Protein AF-A0A1B1Q1S2-F1 (afdb_monomer_lite)

pLDDT: mean 71.15, std 19.28, range [31.58, 93.19]

Radius of gyration: 21.38 Å; chains: 1; bounding box: 46×45×58 Å

Structure (mmCIF, N/CA/C/O backbone):
data_AF-A0A1B1Q1S2-F1
#
_entry.id   AF-A0A1B1Q1S2-F1
#
loop_
_atom_site.group_PDB
_atom_site.id
_atom_site.type_symbol
_atom_site.label_atom_id
_atom_site.label_alt_id
_atom_site.label_comp_id
_atom_site.label_asym_id
_atom_site.label_entity_id
_atom_site.label_seq_id
_atom_site.pdbx_PDB_ins_code
_atom_site.Cartn_x
_atom_site.Cartn_y
_atom_site.Cartn_z
_atom_site.occupancy
_atom_site.B_iso_or_equiv
_atom_site.auth_seq_id
_atom_site.auth_comp_id
_atom_site.auth_asym_id
_atom_site.auth_atom_id
_atom_site.pdbx_PDB_model_num
ATOM 1 N N . MET A 1 1 ? 21.877 3.212 -35.157 1.00 45.03 1 MET A N 1
ATOM 2 C CA . MET A 1 1 ? 22.601 2.114 -35.842 1.00 45.03 1 MET A CA 1
ATOM 3 C C . MET A 1 1 ? 22.661 0.856 -34.961 1.00 45.03 1 MET A C 1
ATOM 5 O O . MET A 1 1 ? 23.737 0.479 -34.525 1.00 45.03 1 MET A O 1
ATOM 9 N N . LYS A 1 2 ? 21.524 0.209 -34.652 1.00 46.59 2 LYS A N 1
ATOM 10 C CA . LYS A 1 2 ? 21.476 -0.967 -33.747 1.00 46.59 2 LYS A CA 1
ATOM 11 C C . LYS A 1 2 ? 20.909 -2.245 -34.391 1.00 46.59 2 LYS A C 1
ATOM 13 O O . LYS A 1 2 ? 20.815 -3.260 -33.721 1.00 46.59 2 LYS A O 1
ATOM 18 N N . TYR A 1 3 ? 20.581 -2.210 -35.687 1.00 51.00 3 TYR A N 1
ATOM 19 C CA . TYR A 1 3 ? 19.881 -3.304 -36.379 1.00 51.00 3 TYR A CA 1
ATOM 20 C C . TYR A 1 3 ? 20.692 -3.986 -37.493 1.00 51.00 3 TYR A C 1
ATOM 22 O O . TYR A 1 3 ? 20.168 -4.868 -38.160 1.00 51.00 3 TYR A O 1
ATOM 30 N N . LEU A 1 4 ? 21.964 -3.620 -37.701 1.00 45.78 4 LEU A N 1
ATOM 31 C CA . LEU A 1 4 ? 22.759 -4.172 -38.811 1.00 45.78 4 LEU A CA 1
ATOM 32 C C . LEU A 1 4 ? 23.545 -5.454 -38.465 1.00 45.78 4 LEU A C 1
ATOM 34 O O . LEU A 1 4 ? 24.179 -6.021 -39.344 1.00 45.78 4 LEU A O 1
ATOM 38 N N . LEU A 1 5 ? 23.516 -5.917 -37.209 1.00 47.28 5 LEU A N 1
ATOM 39 C CA . LEU A 1 5 ? 24.263 -7.107 -36.758 1.00 47.28 5 LEU A CA 1
ATOM 40 C C . LEU A 1 5 ? 23.386 -8.354 -36.544 1.00 47.28 5 LEU A C 1
ATOM 42 O O . LEU A 1 5 ? 23.899 -9.399 -36.164 1.00 47.28 5 LEU A O 1
ATOM 46 N N . LEU A 1 6 ? 22.075 -8.269 -36.790 1.00 48.44 6 LEU A N 1
ATOM 47 C CA . LEU A 1 6 ? 21.119 -9.341 -36.472 1.00 48.44 6 LEU A CA 1
ATOM 48 C C . LEU A 1 6 ? 20.906 -10.377 -37.590 1.00 48.44 6 LEU A C 1
ATOM 50 O O . LEU A 1 6 ? 20.140 -11.312 -37.395 1.00 48.44 6 LEU A O 1
ATOM 54 N N . SER A 1 7 ? 21.576 -10.259 -38.740 1.00 50.28 7 SER A N 1
ATOM 55 C CA . SER A 1 7 ? 21.381 -11.178 -39.878 1.00 50.28 7 SER A CA 1
ATOM 56 C C . SER A 1 7 ? 22.572 -12.088 -40.206 1.00 50.28 7 SER A C 1
ATOM 58 O O . SER A 1 7 ? 22.448 -12.918 -41.102 1.00 50.28 7 SER A O 1
ATOM 60 N N . LEU A 1 8 ? 23.706 -11.996 -39.496 1.00 44.03 8 LEU A N 1
ATOM 61 C CA . LEU A 1 8 ? 24.906 -12.794 -39.815 1.00 44.03 8 LEU A CA 1
ATOM 62 C C . LEU A 1 8 ? 25.107 -14.045 -38.936 1.00 44.03 8 LEU A C 1
ATOM 64 O O . LEU A 1 8 ? 26.114 -14.731 -39.072 1.00 44.03 8 LEU A O 1
ATOM 68 N N . SER A 1 9 ? 24.172 -14.362 -38.038 1.00 51.69 9 SER A N 1
ATOM 69 C CA . SER A 1 9 ? 24.269 -15.506 -37.115 1.00 51.69 9 SER A CA 1
ATOM 70 C C . SER A 1 9 ? 23.517 -16.763 -37.574 1.00 51.69 9 SER A C 1
ATOM 72 O O . SER A 1 9 ? 23.601 -17.789 -36.910 1.00 51.69 9 SER A O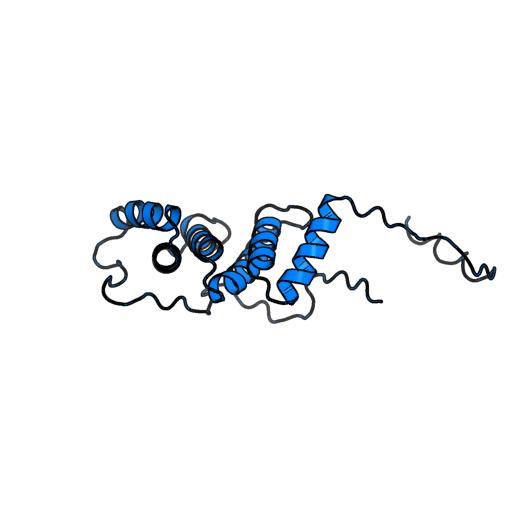 1
ATOM 74 N N . ILE A 1 10 ? 22.809 -16.725 -38.709 1.00 49.53 10 ILE A N 1
ATOM 75 C CA . ILE A 1 10 ? 21.951 -17.843 -39.150 1.00 49.53 10 ILE A CA 1
ATOM 76 C C . ILE A 1 10 ? 22.695 -18.866 -40.044 1.00 49.53 10 ILE A C 1
ATOM 78 O O . ILE A 1 10 ? 22.170 -19.948 -40.285 1.00 49.53 10 ILE A O 1
ATOM 82 N N . LEU A 1 11 ? 23.931 -18.606 -40.502 1.00 48.09 11 LEU A N 1
ATOM 83 C CA . LEU A 1 11 ? 24.578 -19.458 -41.525 1.00 48.09 11 LEU A CA 1
ATOM 84 C C . LEU A 1 11 ? 25.700 -20.401 -41.045 1.00 48.09 11 LEU A C 1
ATOM 86 O O . LEU A 1 11 ? 26.233 -21.153 -41.855 1.00 48.09 11 LEU A O 1
ATOM 90 N N . LEU A 1 12 ? 26.077 -20.417 -39.766 1.00 44.72 12 LEU A N 1
ATOM 91 C CA . LEU A 1 12 ? 27.118 -21.330 -39.273 1.00 44.72 12 LEU A CA 1
ATOM 92 C C . LEU A 1 12 ? 26.611 -22.033 -38.017 1.00 44.72 12 LEU A C 1
ATOM 94 O O . LEU A 1 12 ? 26.606 -21.451 -36.938 1.00 44.72 12 LEU A O 1
ATOM 98 N N . GLY A 1 13 ? 26.140 -23.272 -38.178 1.00 48.34 13 GLY A N 1
ATOM 99 C CA . GLY A 1 13 ? 25.625 -24.118 -37.104 1.00 48.34 13 GLY A CA 1
ATOM 100 C C . GLY A 1 13 ? 26.650 -24.351 -35.995 1.00 48.34 13 GLY A C 1
ATOM 101 O O . GLY A 1 13 ? 27.413 -25.311 -36.037 1.00 48.34 13 GLY A O 1
ATOM 102 N N . ILE A 1 14 ? 26.635 -23.485 -34.984 1.00 55.44 14 ILE A N 1
ATOM 103 C CA . ILE A 1 14 ? 27.368 -23.659 -33.733 1.00 55.44 14 ILE A CA 1
ATOM 104 C C . ILE A 1 14 ? 26.339 -24.055 -32.675 1.00 55.44 14 ILE A C 1
ATOM 106 O O . ILE A 1 14 ? 25.686 -23.222 -32.050 1.00 55.44 14 ILE A O 1
ATOM 110 N N . THR A 1 15 ? 26.165 -25.361 -32.494 1.00 54.72 15 THR A N 1
ATOM 111 C CA . THR A 1 15 ? 25.538 -25.925 -31.299 1.00 54.72 15 THR A CA 1
ATOM 112 C C . THR A 1 15 ? 26.547 -25.855 -30.157 1.00 54.72 15 THR A C 1
ATOM 114 O O . THR A 1 15 ? 27.482 -26.652 -30.115 1.00 54.72 15 THR A O 1
ATOM 117 N N . GLY A 1 16 ? 26.361 -24.914 -29.232 1.00 47.84 16 GLY A N 1
ATOM 118 C CA . GLY A 1 16 ? 27.063 -24.914 -27.950 1.00 47.84 16 GLY A CA 1
ATOM 119 C C . GLY A 1 16 ? 27.609 -23.554 -27.535 1.00 47.84 16 GLY A C 1
ATOM 120 O O . GLY A 1 16 ? 28.500 -23.012 -28.176 1.00 47.84 16 GLY A O 1
ATOM 121 N N . PHE A 1 17 ? 27.118 -23.083 -26.388 1.00 52.72 17 PHE A N 1
ATOM 122 C CA . PHE A 1 17 ? 27.753 -22.081 -25.533 1.00 52.72 17 PHE A CA 1
ATOM 123 C C . PHE A 1 17 ? 27.928 -20.675 -26.119 1.00 52.72 17 PHE A C 1
ATOM 125 O O . PHE A 1 17 ? 28.969 -20.307 -26.643 1.00 52.72 17 PHE A O 1
ATOM 132 N N . ASN A 1 18 ? 26.936 -19.829 -25.860 1.00 41.62 18 ASN A N 1
ATOM 133 C CA . ASN A 1 18 ? 27.201 -18.565 -25.182 1.00 41.62 18 ASN A CA 1
ATOM 134 C C . ASN A 1 18 ? 25.921 -18.170 -24.458 1.00 41.62 18 ASN A C 1
ATOM 136 O O . ASN A 1 18 ? 24.994 -17.629 -25.057 1.00 41.62 18 ASN A O 1
ATOM 140 N N . HIS A 1 19 ? 25.876 -18.469 -23.157 1.00 46.03 19 HIS A N 1
ATOM 141 C CA . HIS A 1 19 ? 25.038 -17.715 -22.241 1.00 46.03 19 HIS A CA 1
ATOM 142 C C . HIS A 1 19 ? 25.317 -16.239 -22.528 1.00 46.03 19 HIS A C 1
ATOM 144 O O . HIS A 1 19 ? 26.348 -15.706 -22.117 1.00 46.03 19 HIS A O 1
ATOM 150 N N . ILE A 1 20 ? 24.400 -15.561 -23.217 1.00 53.59 20 ILE A N 1
ATOM 151 C CA . ILE A 1 20 ? 24.196 -14.145 -22.966 1.00 53.59 20 ILE A CA 1
ATOM 152 C C . ILE A 1 20 ? 23.716 -14.086 -21.524 1.00 53.59 20 ILE A C 1
ATOM 154 O O . ILE A 1 20 ? 22.528 -14.091 -21.228 1.00 53.59 20 ILE A O 1
ATOM 158 N N . ASN A 1 21 ? 24.682 -14.119 -20.608 1.00 46.91 21 ASN A N 1
ATOM 159 C CA . ASN A 1 21 ? 24.519 -13.639 -19.261 1.00 46.91 21 ASN A CA 1
ATOM 160 C C . ASN A 1 21 ? 24.247 -12.151 -19.450 1.00 46.91 21 ASN A C 1
ATOM 162 O O . ASN A 1 21 ? 25.160 -11.326 -19.465 1.00 46.91 21 ASN A O 1
ATOM 166 N N . THR A 1 22 ? 22.993 -11.832 -19.778 1.00 54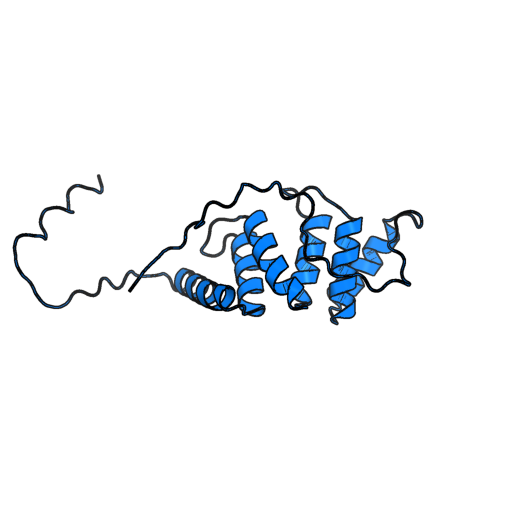.59 22 THR A N 1
ATOM 167 C CA . THR A 1 22 ? 22.467 -10.484 -19.736 1.00 54.59 22 THR A CA 1
ATOM 168 C C . THR A 1 22 ? 22.875 -10.001 -18.367 1.00 54.59 22 THR A C 1
ATOM 170 O O . THR A 1 22 ? 22.432 -10.566 -17.369 1.00 54.59 22 THR A O 1
ATOM 173 N N . TYR A 1 23 ? 23.820 -9.065 -18.326 1.00 49.69 23 TYR A N 1
ATOM 174 C CA . TYR A 1 23 ? 24.302 -8.464 -17.097 1.00 49.69 23 TYR A CA 1
ATOM 175 C C . TYR A 1 23 ? 23.140 -7.636 -16.549 1.00 49.69 23 TYR A C 1
ATOM 177 O O . TYR A 1 23 ? 23.035 -6.432 -16.764 1.00 49.69 23 TYR A O 1
ATOM 185 N N . ILE A 1 24 ? 22.182 -8.339 -15.955 1.00 58.34 24 ILE A N 1
ATOM 186 C CA . ILE A 1 24 ? 21.099 -7.791 -15.172 1.00 58.34 24 ILE A CA 1
ATOM 187 C C . ILE A 1 24 ? 21.836 -7.186 -13.989 1.00 58.34 24 ILE A C 1
ATOM 189 O O . ILE A 1 24 ? 22.473 -7.906 -13.217 1.00 58.34 24 ILE A O 1
ATOM 193 N N . SER A 1 25 ? 21.846 -5.855 -13.906 1.00 58.59 25 SER A N 1
ATOM 194 C CA . SER A 1 25 ? 22.412 -5.194 -12.738 1.00 58.59 25 SER A CA 1
ATOM 195 C C . SER A 1 25 ? 21.753 -5.793 -11.488 1.00 58.59 25 SER A C 1
ATOM 197 O O . SER A 1 25 ? 20.563 -6.121 -11.538 1.00 58.59 25 SER A O 1
ATOM 199 N N . PRO A 1 26 ? 22.483 -5.956 -10.373 1.00 62.56 26 PRO A N 1
ATOM 200 C CA . PRO A 1 26 ? 21.921 -6.530 -9.148 1.00 62.56 26 PRO A CA 1
ATOM 201 C C . PRO A 1 26 ? 20.576 -5.897 -8.750 1.00 62.56 26 PRO A C 1
ATOM 203 O O . PRO A 1 26 ? 19.657 -6.593 -8.324 1.00 62.56 26 PRO A O 1
ATOM 206 N N . ASP A 1 27 ? 20.417 -4.598 -9.014 1.00 61.59 27 ASP A N 1
ATOM 207 C CA . ASP A 1 27 ? 19.183 -3.845 -8.780 1.00 61.59 27 ASP A CA 1
ATOM 208 C C . ASP A 1 27 ? 18.001 -4.330 -9.642 1.00 61.59 27 ASP A C 1
ATOM 210 O O . ASP A 1 27 ? 16.878 -4.445 -9.151 1.00 61.59 27 ASP A O 1
ATOM 214 N N . MET A 1 28 ? 18.231 -4.675 -10.914 1.00 65.81 28 MET A N 1
ATOM 215 C CA . MET A 1 28 ? 17.184 -5.180 -11.811 1.00 65.81 28 MET A CA 1
ATOM 216 C C . MET A 1 28 ? 16.808 -6.642 -11.488 1.00 65.81 28 MET A C 1
ATOM 218 O O . MET A 1 28 ? 15.656 -7.051 -11.658 1.00 65.81 28 MET A O 1
ATOM 222 N N . GLN A 1 29 ? 17.739 -7.428 -10.937 1.00 75.38 29 GLN A N 1
ATOM 223 C CA . GLN A 1 29 ? 17.466 -8.800 -10.489 1.00 75.38 29 GLN A CA 1
ATOM 224 C C . GLN A 1 29 ? 16.511 -8.833 -9.284 1.00 75.38 29 GLN A C 1
ATOM 226 O O . GLN A 1 29 ? 15.644 -9.705 -9.177 1.00 75.38 29 GLN A O 1
ATOM 231 N N . ILE A 1 30 ? 16.629 -7.857 -8.385 1.00 79.06 30 ILE A N 1
ATOM 232 C CA . ILE A 1 30 ? 15.758 -7.746 -7.211 1.00 79.06 30 ILE A CA 1
ATOM 233 C C . ILE A 1 30 ? 14.317 -7.421 -7.632 1.00 79.06 30 ILE A C 1
ATOM 235 O O . ILE A 1 30 ? 13.382 -8.068 -7.157 1.00 79.06 30 ILE A O 1
ATOM 239 N N . ILE A 1 31 ? 14.130 -6.493 -8.578 1.00 83.50 31 ILE A N 1
ATOM 240 C CA . ILE A 1 31 ? 12.798 -6.132 -9.089 1.00 83.50 31 ILE A CA 1
ATOM 241 C C . ILE A 1 31 ? 12.102 -7.322 -9.746 1.00 83.50 31 ILE A C 1
ATOM 243 O O . ILE A 1 31 ? 10.943 -7.589 -9.441 1.00 83.50 31 ILE A O 1
ATOM 247 N N . THR A 1 32 ? 12.795 -8.066 -10.607 1.00 83.44 32 THR A N 1
ATOM 248 C CA . THR A 1 32 ? 12.212 -9.244 -11.277 1.00 83.44 32 THR A CA 1
ATOM 249 C C . THR A 1 32 ? 11.816 -10.337 -10.278 1.00 83.44 32 THR A C 1
ATOM 251 O O . THR A 1 32 ? 10.744 -10.939 -10.389 1.00 83.44 32 THR A O 1
ATOM 254 N N . THR A 1 33 ? 12.617 -10.534 -9.228 1.00 85.81 33 THR A N 1
ATOM 255 C CA . THR A 1 33 ? 12.289 -11.455 -8.132 1.00 85.81 33 THR A CA 1
ATOM 256 C C . THR A 1 33 ? 11.029 -11.002 -7.388 1.00 85.81 33 THR A C 1
ATOM 258 O O . THR A 1 33 ? 10.104 -11.799 -7.208 1.00 85.81 33 THR A O 1
ATOM 261 N N . TRP A 1 34 ? 10.936 -9.720 -7.019 1.00 87.81 34 TRP A N 1
ATOM 262 C CA . TRP A 1 34 ? 9.736 -9.163 -6.389 1.00 87.81 34 TRP A CA 1
ATOM 263 C C . TRP A 1 34 ? 8.508 -9.233 -7.300 1.00 87.81 34 TRP A C 1
ATOM 265 O O . TRP A 1 34 ? 7.434 -9.571 -6.816 1.00 87.81 34 TRP A O 1
ATOM 275 N N . GLN A 1 35 ? 8.645 -9.001 -8.609 1.00 87.38 35 GLN A N 1
ATOM 276 C CA . GLN A 1 35 ? 7.565 -9.172 -9.593 1.00 87.38 35 GLN A CA 1
ATOM 277 C C . GLN A 1 35 ? 7.004 -10.590 -9.560 1.00 87.38 35 GLN A C 1
ATOM 279 O O . GLN A 1 35 ? 5.797 -10.775 -9.402 1.00 87.38 35 GLN A O 1
ATOM 284 N N . SER A 1 36 ? 7.878 -11.593 -9.633 1.00 86.75 36 SER A N 1
ATOM 285 C CA . SER A 1 36 ? 7.455 -12.993 -9.605 1.00 86.75 36 SER A CA 1
ATOM 286 C C . SER A 1 36 ? 6.729 -13.365 -8.303 1.00 86.75 36 SER A C 1
ATOM 288 O O . SER A 1 36 ? 5.716 -14.062 -8.337 1.00 86.75 36 SER A O 1
ATOM 290 N N . ALA A 1 37 ? 7.201 -12.868 -7.156 1.00 87.19 37 ALA A N 1
ATOM 291 C CA . ALA A 1 37 ? 6.591 -13.124 -5.855 1.00 87.19 37 ALA A CA 1
ATOM 292 C C . ALA A 1 37 ? 5.268 -12.360 -5.672 1.00 87.19 37 ALA A C 1
ATOM 294 O O . ALA A 1 37 ? 4.298 -12.913 -5.158 1.00 87.19 37 ALA A O 1
ATOM 295 N N . ALA A 1 38 ? 5.183 -11.122 -6.160 1.00 88.25 38 ALA A N 1
ATOM 296 C CA . ALA A 1 38 ? 3.974 -10.312 -6.073 1.00 88.25 38 ALA A CA 1
ATOM 297 C C . ALA A 1 38 ? 2.827 -10.876 -6.920 1.00 88.25 38 ALA A C 1
ATOM 299 O O . ALA A 1 38 ? 1.677 -10.853 -6.478 1.00 88.25 38 ALA A O 1
ATOM 300 N N . ILE A 1 39 ? 3.140 -11.427 -8.101 1.00 86.75 39 ILE A N 1
ATOM 301 C CA . ILE A 1 39 ? 2.178 -12.143 -8.957 1.00 86.75 39 ILE A CA 1
ATOM 302 C C . ILE A 1 39 ? 1.653 -13.402 -8.253 1.00 86.75 39 ILE A C 1
ATOM 304 O O . ILE A 1 39 ? 0.479 -13.733 -8.382 1.00 86.75 39 ILE A O 1
ATOM 308 N N . LYS A 1 40 ? 2.491 -14.072 -7.452 1.00 89.38 40 LYS A N 1
ATOM 309 C CA . LYS A 1 40 ? 2.083 -15.209 -6.608 1.00 89.38 40 LYS A CA 1
ATOM 310 C C . LYS A 1 40 ? 1.276 -14.798 -5.370 1.00 89.38 40 LYS A C 1
ATOM 312 O O . LYS A 1 40 ? 0.879 -15.666 -4.600 1.00 89.38 40 LYS A O 1
ATOM 317 N N . GLY A 1 41 ? 1.028 -13.502 -5.176 1.00 87.56 41 GLY A N 1
ATOM 318 C CA . GLY A 1 41 ? 0.231 -12.984 -4.069 1.00 87.56 41 GLY A CA 1
ATOM 319 C C . GLY A 1 41 ? 1.029 -12.621 -2.819 1.00 87.56 41 GLY A C 1
ATOM 320 O O . GLY A 1 41 ? 0.420 -12.314 -1.804 1.00 87.56 41 GLY A O 1
ATOM 321 N N . ASP A 1 42 ? 2.365 -12.616 -2.848 1.00 91.50 42 ASP A N 1
ATOM 322 C CA . ASP A 1 42 ? 3.153 -12.250 -1.668 1.00 91.50 42 ASP A CA 1
ATOM 323 C C . ASP A 1 42 ? 2.968 -10.761 -1.310 1.00 91.50 42 ASP A C 1
ATOM 325 O O . ASP A 1 42 ? 3.379 -9.860 -2.050 1.00 91.50 42 ASP A O 1
ATOM 329 N N . ALA A 1 43 ? 2.357 -10.490 -0.153 1.00 90.38 43 ALA A N 1
ATOM 330 C CA . ALA A 1 43 ? 2.051 -9.133 0.300 1.00 90.38 43 ALA A CA 1
ATOM 331 C C . ALA A 1 43 ? 3.299 -8.271 0.569 1.00 90.38 43 ALA A C 1
ATOM 333 O O . ALA A 1 43 ? 3.223 -7.040 0.525 1.00 90.38 43 ALA A O 1
ATOM 334 N N . HIS A 1 44 ? 4.445 -8.872 0.899 1.00 90.88 44 HIS A N 1
ATOM 335 C CA . HIS A 1 44 ? 5.697 -8.146 1.108 1.00 90.88 44 HIS A CA 1
ATOM 336 C C . HIS A 1 44 ? 6.339 -7.765 -0.225 1.00 90.88 44 HIS A C 1
ATOM 338 O O . HIS A 1 44 ? 6.802 -6.634 -0.371 1.00 90.88 44 HIS A O 1
ATOM 344 N N . ALA A 1 45 ? 6.290 -8.653 -1.215 1.00 90.94 45 ALA A N 1
ATOM 345 C CA . ALA A 1 45 ? 6.739 -8.373 -2.571 1.00 90.94 45 ALA A CA 1
ATOM 346 C C . ALA A 1 45 ? 5.861 -7.316 -3.252 1.00 90.94 45 ALA A C 1
ATOM 348 O O . ALA A 1 45 ? 6.382 -6.386 -3.860 1.00 90.94 45 ALA A O 1
ATOM 349 N N . GLN A 1 46 ? 4.538 -7.386 -3.083 1.00 92.38 46 GLN A N 1
ATOM 350 C CA . GLN A 1 46 ? 3.611 -6.350 -3.554 1.00 92.38 46 GLN A CA 1
ATOM 351 C C . GLN A 1 46 ? 3.911 -4.987 -2.906 1.00 92.38 46 GLN A C 1
ATOM 353 O O . GLN A 1 46 ? 3.974 -3.965 -3.591 1.00 92.38 46 GLN A O 1
ATOM 358 N N . LEU A 1 47 ? 4.183 -4.957 -1.595 1.00 93.19 47 LEU A N 1
ATOM 359 C CA . LEU A 1 47 ? 4.612 -3.737 -0.906 1.00 93.19 47 LEU A CA 1
ATOM 360 C C . LEU A 1 47 ? 5.923 -3.176 -1.484 1.00 93.19 47 LEU A C 1
ATOM 362 O O . LEU A 1 47 ? 6.012 -1.969 -1.731 1.00 93.19 47 LEU A O 1
ATOM 366 N N . ALA A 1 48 ? 6.914 -4.046 -1.698 1.00 92.00 48 ALA A N 1
ATOM 367 C CA . ALA A 1 48 ? 8.230 -3.688 -2.217 1.00 92.00 48 ALA A CA 1
ATOM 368 C C . ALA A 1 48 ? 8.168 -3.180 -3.665 1.00 92.00 48 ALA A C 1
ATOM 370 O O . ALA A 1 48 ? 8.786 -2.166 -3.980 1.00 92.00 48 ALA A O 1
ATOM 371 N N . LEU A 1 49 ? 7.361 -3.804 -4.528 1.00 90.44 49 LEU A N 1
ATOM 372 C CA . LEU A 1 49 ? 7.126 -3.302 -5.883 1.00 90.44 49 LEU A CA 1
ATOM 373 C C . LEU A 1 49 ? 6.455 -1.944 -5.878 1.00 90.44 49 LEU A C 1
ATOM 375 O O . LEU A 1 49 ? 6.866 -1.066 -6.630 1.00 90.44 49 LEU A O 1
ATOM 379 N N . GLY A 1 50 ? 5.458 -1.737 -5.016 1.00 91.12 50 GLY A N 1
ATOM 380 C CA . GLY A 1 50 ? 4.849 -0.420 -4.914 1.00 91.12 50 GLY A CA 1
ATOM 381 C C . GLY A 1 50 ? 5.865 0.646 -4.485 1.00 91.12 50 GLY A C 1
ATOM 382 O O . GLY A 1 50 ? 5.877 1.743 -5.034 1.00 91.12 50 GLY A O 1
ATOM 383 N N . TRP A 1 51 ? 6.796 0.308 -3.583 1.00 91.25 51 TRP A N 1
ATOM 384 C CA . TRP A 1 51 ? 7.926 1.180 -3.238 1.00 91.25 51 TRP A CA 1
ATOM 385 C C . TRP A 1 51 ? 8.858 1.443 -4.418 1.00 91.25 51 TRP A C 1
ATOM 387 O O . TRP A 1 51 ? 9.261 2.589 -4.615 1.00 91.25 51 TRP A O 1
ATOM 397 N N . ALA A 1 52 ? 9.177 0.415 -5.201 1.00 89.25 52 ALA A N 1
ATOM 398 C CA . ALA A 1 52 ? 10.033 0.548 -6.370 1.00 89.25 52 ALA A CA 1
ATOM 399 C C . ALA A 1 52 ? 9.423 1.499 -7.407 1.00 89.25 52 ALA A C 1
ATOM 401 O O . ALA A 1 52 ? 10.091 2.439 -7.829 1.00 89.25 52 ALA A O 1
ATOM 402 N N . TYR A 1 53 ? 8.135 1.335 -7.728 1.00 89.38 53 TYR A N 1
ATOM 403 C CA . TYR A 1 53 ? 7.413 2.234 -8.630 1.00 89.38 53 TYR A CA 1
ATOM 404 C C . TYR A 1 53 ? 7.261 3.650 -8.065 1.00 89.38 53 TYR A C 1
ATOM 406 O O . TYR A 1 53 ? 7.364 4.615 -8.809 1.00 89.38 53 TYR A O 1
ATOM 414 N N . ALA A 1 54 ? 7.065 3.823 -6.757 1.00 87.94 54 ALA A N 1
ATOM 415 C CA . ALA A 1 54 ? 6.943 5.158 -6.169 1.00 87.94 54 ALA A CA 1
ATOM 416 C C . ALA A 1 54 ? 8.265 5.945 -6.144 1.00 87.94 54 ALA A C 1
ATOM 418 O O . ALA A 1 54 ? 8.234 7.175 -6.132 1.00 87.94 54 ALA A O 1
ATOM 419 N N . ASN A 1 55 ? 9.412 5.258 -6.126 1.00 86.12 55 ASN A N 1
ATOM 420 C CA . ASN A 1 55 ? 10.744 5.872 -6.028 1.00 86.12 55 ASN A CA 1
ATOM 421 C C . ASN A 1 55 ? 11.580 5.751 -7.314 1.00 86.12 55 ASN A C 1
ATOM 423 O O . ASN A 1 55 ? 12.698 6.253 -7.349 1.00 86.12 55 ASN A O 1
ATOM 427 N N . GLY A 1 56 ? 11.076 5.074 -8.348 1.00 85.69 56 GLY A N 1
ATOM 428 C CA . GLY A 1 56 ? 11.824 4.822 -9.581 1.00 85.69 56 GLY A CA 1
ATOM 429 C C . GLY A 1 56 ? 13.029 3.884 -9.396 1.00 85.69 56 GLY A C 1
ATOM 430 O O . GLY A 1 56 ? 14.069 4.064 -10.027 1.00 85.69 56 GLY A O 1
ATOM 431 N N . MET A 1 57 ? 12.943 2.911 -8.481 1.00 81.75 57 MET A N 1
ATOM 432 C CA . MET A 1 57 ? 14.054 1.993 -8.189 1.00 81.75 57 MET A CA 1
ATOM 433 C C . MET A 1 57 ? 14.033 0.802 -9.145 1.00 81.75 57 MET A C 1
ATOM 435 O O . MET A 1 57 ? 13.221 -0.105 -8.985 1.00 81.75 57 MET A O 1
ATOM 439 N N . GLY A 1 58 ? 14.918 0.797 -10.143 1.00 77.88 58 GLY A N 1
ATOM 440 C CA . GLY A 1 58 ? 15.008 -0.291 -11.130 1.00 77.88 58 GLY A CA 1
ATOM 441 C C . GLY A 1 58 ? 13.810 -0.389 -12.090 1.00 77.88 58 GLY A C 1
ATOM 442 O O . GLY A 1 58 ? 13.782 -1.280 -12.936 1.00 77.88 58 GLY A O 1
ATOM 443 N N . VAL A 1 59 ? 12.846 0.527 -11.971 1.00 82.88 59 VAL A N 1
ATOM 444 C CA . VAL A 1 59 ? 11.681 0.743 -12.841 1.00 82.88 59 VAL A CA 1
ATOM 445 C C . VAL A 1 59 ? 11.442 2.244 -12.965 1.00 82.88 59 VAL A C 1
ATOM 447 O O . VAL A 1 59 ? 11.873 3.001 -12.097 1.00 82.88 59 VAL A O 1
ATOM 450 N N . ASP A 1 60 ? 10.729 2.678 -14.000 1.00 84.50 60 ASP A N 1
ATOM 451 C CA . ASP A 1 60 ? 10.305 4.075 -14.098 1.00 84.50 60 ASP A CA 1
ATOM 452 C C . ASP A 1 60 ? 9.316 4.423 -12.978 1.00 84.50 60 ASP A C 1
ATOM 454 O O . ASP A 1 60 ? 8.496 3.596 -12.561 1.00 84.50 60 ASP A O 1
ATOM 458 N N . GLN A 1 61 ? 9.403 5.658 -12.478 1.00 85.94 61 GLN A N 1
ATOM 459 C CA . GLN A 1 61 ? 8.524 6.126 -11.415 1.00 85.94 61 GLN A CA 1
ATOM 460 C C . GLN A 1 61 ? 7.071 6.202 -11.909 1.00 85.94 61 GLN A C 1
ATOM 462 O O . GLN A 1 61 ? 6.770 6.902 -12.874 1.00 85.94 61 GLN A O 1
ATOM 467 N N . ASP A 1 62 ? 6.164 5.513 -11.217 1.00 86.94 62 ASP A N 1
ATOM 468 C CA . ASP A 1 62 ? 4.735 5.495 -11.523 1.00 86.94 62 ASP A CA 1
ATOM 469 C C . ASP A 1 62 ? 3.906 5.309 -10.240 1.00 86.94 62 ASP A C 1
ATOM 471 O O . ASP A 1 62 ? 3.751 4.209 -9.701 1.00 86.94 62 ASP A O 1
ATOM 475 N N . TYR A 1 63 ? 3.318 6.404 -9.754 1.00 85.75 63 TYR A N 1
ATOM 476 C CA . TYR A 1 63 ? 2.468 6.389 -8.562 1.00 85.75 63 TYR A CA 1
ATOM 477 C C . TYR A 1 63 ? 1.153 5.615 -8.745 1.00 85.75 63 TYR A C 1
ATOM 479 O O . TYR A 1 63 ? 0.603 5.103 -7.769 1.00 85.75 63 TYR A O 1
ATOM 487 N N . THR A 1 64 ? 0.660 5.483 -9.979 1.00 85.94 64 THR A N 1
ATOM 488 C CA . THR A 1 64 ? -0.54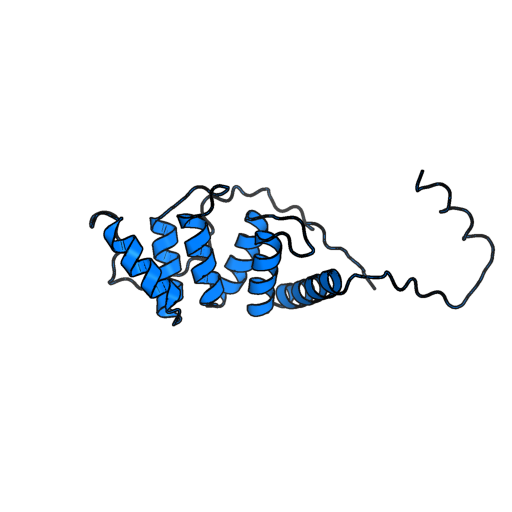3 4.700 -10.294 1.00 85.94 64 THR A CA 1
ATOM 489 C C . THR A 1 64 ? -0.263 3.209 -10.134 1.00 85.94 64 THR A C 1
ATOM 491 O O . THR A 1 64 ? -1.014 2.503 -9.454 1.00 85.94 64 THR A O 1
ATOM 494 N N . LEU A 1 65 ? 0.845 2.726 -10.703 1.00 86.50 65 LEU A N 1
ATOM 495 C CA . LEU A 1 65 ? 1.276 1.339 -10.521 1.00 86.50 65 LEU A CA 1
ATOM 496 C C . LEU A 1 65 ? 1.664 1.055 -9.069 1.00 86.50 65 LEU A C 1
ATOM 498 O O . LEU A 1 65 ? 1.316 -0.007 -8.549 1.00 86.50 65 LEU A O 1
ATOM 502 N N . ALA A 1 66 ? 2.300 2.011 -8.386 1.00 89.75 66 ALA A N 1
ATOM 503 C CA . ALA A 1 66 ? 2.613 1.882 -6.967 1.00 89.75 66 ALA A CA 1
ATOM 504 C C . ALA A 1 66 ? 1.357 1.643 -6.118 1.00 89.75 66 ALA A C 1
ATOM 506 O O . ALA A 1 66 ? 1.297 0.692 -5.336 1.00 89.75 66 ALA A O 1
ATOM 507 N N . MET A 1 67 ? 0.321 2.459 -6.329 1.00 88.69 67 MET A N 1
ATOM 508 C CA . MET A 1 67 ? -0.959 2.317 -5.638 1.00 88.69 67 MET A CA 1
ATOM 509 C C . MET A 1 67 ? -1.676 1.013 -5.957 1.00 88.69 67 MET A C 1
ATOM 511 O O . MET A 1 67 ? -2.288 0.433 -5.063 1.00 88.69 67 MET A O 1
ATOM 515 N N . LYS A 1 68 ? -1.582 0.520 -7.195 1.00 88.94 68 LYS A N 1
ATOM 516 C CA . LYS A 1 68 ? -2.141 -0.784 -7.555 1.00 88.94 68 LYS A CA 1
ATOM 517 C C . LYS A 1 68 ? -1.499 -1.892 -6.720 1.00 88.94 68 LYS A C 1
ATOM 519 O O . LYS A 1 68 ? -2.211 -2.629 -6.045 1.00 88.94 68 LYS A O 1
ATOM 524 N N . TRP A 1 69 ? -0.171 -1.964 -6.675 1.00 90.12 69 TRP A N 1
ATOM 525 C CA . TRP A 1 69 ? 0.519 -2.988 -5.885 1.00 90.12 69 TRP A CA 1
ATOM 526 C C . TRP A 1 69 ? 0.282 -2.842 -4.379 1.00 90.12 69 TRP A C 1
ATOM 528 O O . TRP A 1 69 ? 0.059 -3.835 -3.687 1.00 90.12 69 TRP A O 1
ATOM 538 N N . TRP A 1 70 ? 0.251 -1.612 -3.860 1.00 91.56 70 TRP A N 1
ATOM 539 C CA . TRP A 1 70 ? -0.101 -1.383 -2.460 1.00 91.56 70 TRP A CA 1
ATOM 540 C C . TRP A 1 70 ? -1.548 -1.729 -2.136 1.00 91.56 70 TRP A C 1
ATOM 542 O O . TRP A 1 70 ? -1.789 -2.203 -1.033 1.00 91.56 70 TRP A O 1
ATOM 552 N N . SER A 1 71 ? -2.497 -1.553 -3.058 1.00 89.00 71 SER A N 1
ATOM 553 C CA . SER A 1 71 ? -3.877 -1.984 -2.826 1.00 89.00 71 SER A CA 1
ATOM 554 C C . SER A 1 71 ? -3.989 -3.499 -2.677 1.00 89.00 71 SER A C 1
ATOM 556 O O . SER A 1 71 ? -4.651 -3.956 -1.751 1.00 89.00 71 SER A O 1
ATOM 558 N N . GLU A 1 72 ? -3.266 -4.273 -3.490 1.00 88.06 72 GLU A N 1
ATOM 559 C CA . GLU A 1 72 ? -3.244 -5.736 -3.370 1.00 88.06 72 GLU A CA 1
ATOM 560 C C . GLU A 1 72 ? -2.661 -6.166 -2.018 1.00 88.06 72 GLU A C 1
ATOM 562 O O . GLU A 1 72 ? -3.262 -6.961 -1.295 1.00 88.06 72 GLU A O 1
ATOM 567 N N . ALA A 1 73 ? -1.545 -5.560 -1.600 1.00 90.44 73 ALA A N 1
ATOM 568 C CA . ALA A 1 73 ? -0.961 -5.839 -0.289 1.00 90.44 73 ALA A CA 1
ATOM 569 C C . ALA A 1 73 ? -1.883 -5.388 0.860 1.00 90.44 73 ALA A C 1
ATOM 571 O O . ALA A 1 73 ? -1.996 -6.063 1.884 1.00 90.44 73 ALA A O 1
ATOM 572 N N . ALA A 1 74 ? -2.555 -4.245 0.711 1.00 88.44 74 ALA A N 1
ATOM 573 C CA . ALA A 1 74 ? -3.469 -3.699 1.708 1.00 88.44 74 ALA A CA 1
ATOM 574 C C . ALA A 1 74 ? -4.727 -4.563 1.887 1.00 88.44 74 ALA A C 1
ATOM 576 O O . ALA A 1 74 ? -5.201 -4.690 3.019 1.00 88.44 74 ALA A O 1
ATOM 577 N N . ASN A 1 75 ? -5.214 -5.192 0.810 1.00 86.50 75 ASN A N 1
ATOM 578 C CA . ASN A 1 75 ? -6.308 -6.170 0.835 1.00 86.50 75 ASN A CA 1
ATOM 579 C C . ASN A 1 75 ? -5.935 -7.432 1.627 1.00 86.50 75 ASN A C 1
ATOM 581 O O . ASN A 1 75 ? -6.804 -8.096 2.184 1.00 86.50 75 ASN A O 1
ATOM 585 N N . GLN A 1 76 ? -4.640 -7.730 1.742 1.00 87.31 76 GLN A N 1
ATOM 586 C CA . GLN A 1 76 ? -4.105 -8.803 2.585 1.00 87.31 76 GLN A CA 1
ATOM 587 C C . GLN A 1 76 ? -3.812 -8.346 4.026 1.00 87.31 76 GLN A C 1
ATOM 589 O O . GLN A 1 76 ? -3.044 -8.983 4.742 1.00 87.31 76 GLN A O 1
ATOM 594 N N . ASN A 1 77 ? -4.389 -7.220 4.461 1.00 88.88 77 ASN A N 1
ATOM 595 C CA . ASN A 1 77 ? -4.165 -6.608 5.774 1.00 88.88 77 ASN A CA 1
ATOM 596 C C . ASN A 1 77 ? -2.710 -6.191 6.048 1.00 88.88 77 ASN A C 1
ATOM 598 O O . ASN A 1 77 ? -2.300 -6.038 7.201 1.00 88.88 77 ASN A O 1
ATOM 602 N N . ASN A 1 78 ? -1.909 -5.949 5.003 1.00 91.19 78 ASN A N 1
ATOM 603 C CA . ASN A 1 78 ? -0.567 -5.413 5.191 1.00 91.19 78 ASN A CA 1
ATOM 604 C C . ASN A 1 78 ? -0.646 -3.967 5.708 1.00 91.19 78 ASN A C 1
ATOM 606 O O . ASN A 1 78 ? -0.894 -3.017 4.958 1.00 91.19 78 ASN A O 1
ATOM 610 N N . ALA A 1 79 ? -0.372 -3.793 7.000 1.00 91.25 79 ALA A N 1
ATOM 611 C CA . ALA A 1 79 ? -0.494 -2.512 7.688 1.00 91.25 79 ALA A CA 1
ATOM 612 C C . ALA A 1 79 ? 0.443 -1.421 7.131 1.00 91.25 79 ALA A C 1
ATOM 614 O O . ALA A 1 79 ? 0.159 -0.228 7.253 1.00 91.25 79 ALA A O 1
ATOM 615 N N . LYS A 1 80 ? 1.579 -1.794 6.518 1.00 93.06 80 LYS A N 1
ATOM 616 C CA . LYS A 1 80 ? 2.478 -0.836 5.849 1.00 93.06 80 LYS A CA 1
ATOM 617 C C . LYS A 1 80 ? 1.907 -0.383 4.506 1.00 93.06 80 LYS A C 1
ATOM 619 O O . LYS A 1 80 ? 2.004 0.798 4.189 1.00 93.06 80 LYS A O 1
ATOM 624 N N . ALA A 1 81 ? 1.291 -1.288 3.749 1.00 91.81 81 ALA A N 1
ATOM 625 C CA . ALA A 1 81 ? 0.640 -0.948 2.488 1.00 91.81 81 ALA A CA 1
ATOM 626 C C . ALA A 1 81 ? -0.575 -0.035 2.714 1.00 91.81 81 ALA A C 1
ATOM 628 O O . ALA A 1 81 ? -0.700 0.996 2.059 1.00 91.81 81 ALA A O 1
ATOM 629 N N . GLN A 1 82 ? -1.401 -0.339 3.719 1.00 91.25 82 GLN A N 1
ATOM 630 C CA . GLN A 1 82 ? -2.524 0.512 4.135 1.00 91.25 82 GLN A CA 1
ATOM 631 C C . GLN A 1 82 ? -2.057 1.911 4.568 1.00 91.25 82 GLN A C 1
ATOM 633 O O . GLN A 1 82 ? -2.644 2.914 4.167 1.00 91.25 82 GLN A O 1
ATOM 638 N N . LEU A 1 83 ? -0.959 2.000 5.331 1.00 92.38 83 LEU A N 1
ATOM 639 C CA . LEU A 1 83 ? -0.342 3.284 5.676 1.00 92.38 83 LEU A CA 1
ATOM 640 C C . LEU A 1 83 ? 0.059 4.058 4.416 1.00 92.38 83 LEU A C 1
ATOM 642 O O . LEU A 1 83 ? -0.191 5.259 4.334 1.00 92.38 83 LEU A O 1
ATOM 646 N N . MET A 1 84 ? 0.673 3.380 3.446 1.00 92.50 84 MET A N 1
ATOM 647 C CA . MET A 1 84 ? 1.149 4.034 2.235 1.00 92.50 84 MET A CA 1
ATOM 648 C C . MET A 1 84 ? -0.003 4.532 1.360 1.00 92.50 84 MET A C 1
ATOM 650 O O . MET A 1 84 ? 0.053 5.656 0.875 1.00 92.50 84 MET A O 1
ATOM 654 N N . MET A 1 85 ? -1.100 3.776 1.264 1.00 90.00 85 MET A N 1
ATOM 655 C CA . MET A 1 85 ? -2.338 4.240 0.628 1.00 90.00 85 MET A CA 1
ATOM 656 C C . MET A 1 85 ? -2.856 5.530 1.274 1.00 90.00 85 MET A C 1
ATOM 658 O O . MET A 1 85 ? -3.195 6.480 0.571 1.00 90.00 85 MET A O 1
ATOM 662 N N . GLY A 1 86 ? -2.853 5.605 2.609 1.00 89.31 86 GLY A N 1
ATOM 663 C CA . GLY A 1 86 ? -3.235 6.824 3.320 1.00 89.31 86 GLY A CA 1
ATOM 664 C C . GLY A 1 86 ? -2.334 8.016 2.983 1.00 89.31 86 GLY A C 1
ATOM 665 O O . GLY A 1 86 ? -2.835 9.107 2.719 1.00 89.31 86 GLY A O 1
ATOM 666 N N . ILE A 1 87 ? -1.016 7.796 2.912 1.00 89.75 87 ILE A N 1
ATOM 667 C CA . ILE A 1 87 ? -0.037 8.826 2.529 1.00 89.75 87 ILE A CA 1
ATOM 668 C C . ILE A 1 87 ? -0.292 9.320 1.103 1.00 89.75 87 ILE A C 1
ATOM 670 O O . ILE A 1 87 ? -0.293 10.530 0.874 1.00 89.75 87 ILE A O 1
ATOM 674 N N . MET A 1 88 ? -0.567 8.417 0.158 1.00 88.88 88 MET A N 1
ATOM 675 C CA . MET A 1 88 ? -0.829 8.789 -1.234 1.00 88.88 88 MET A CA 1
ATOM 676 C C . MET A 1 88 ? -2.019 9.738 -1.360 1.00 88.88 88 MET A C 1
ATOM 678 O O . MET A 1 88 ? -1.916 10.753 -2.043 1.00 88.88 88 MET A O 1
ATOM 682 N N . TYR A 1 89 ? -3.112 9.482 -0.641 1.00 86.25 89 TYR A N 1
ATOM 683 C CA . TYR A 1 89 ? -4.276 10.368 -0.674 1.00 86.25 89 TYR A CA 1
ATOM 684 C C . TYR A 1 89 ? -4.105 11.673 0.115 1.00 86.25 89 TYR A C 1
ATOM 686 O O . TYR A 1 89 ? -4.843 12.622 -0.146 1.00 86.25 89 TYR A O 1
ATOM 694 N N . SER A 1 90 ? -3.168 11.760 1.065 1.00 84.88 90 SER A N 1
ATOM 695 C CA . SER A 1 90 ? -2.937 12.990 1.840 1.00 84.88 90 SER A CA 1
ATOM 696 C C . SER A 1 90 ? -1.841 13.893 1.268 1.00 84.88 90 SER A C 1
ATOM 698 O O . SER A 1 90 ? -1.932 15.118 1.372 1.00 84.88 90 SER A O 1
ATOM 700 N N . GLU A 1 91 ? -0.786 13.305 0.700 1.00 84.75 91 GLU A N 1
ATOM 701 C CA . GLU A 1 91 ? 0.479 13.997 0.416 1.00 84.75 91 GLU A CA 1
ATOM 702 C C . GLU A 1 91 ? 0.872 13.983 -1.064 1.00 84.75 91 GLU A C 1
ATOM 704 O O . GLU A 1 91 ? 1.483 14.954 -1.511 1.00 84.75 91 GLU 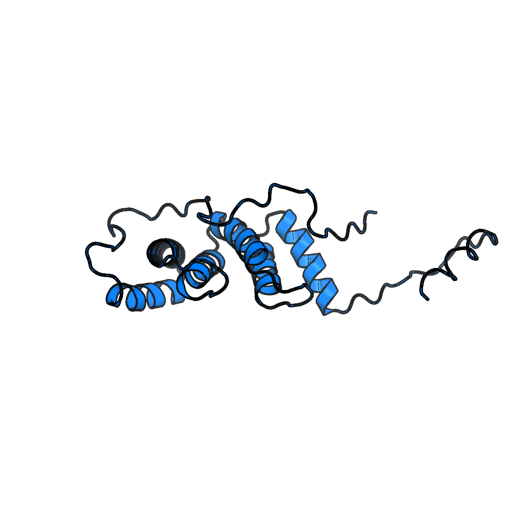A O 1
ATOM 709 N N . CYS A 1 92 ? 0.503 12.957 -1.840 1.00 83.44 92 CYS A N 1
ATOM 710 C CA . CYS A 1 92 ? 0.900 12.879 -3.248 1.00 83.44 92 CYS A CA 1
ATOM 711 C C . CYS A 1 92 ? 0.263 14.017 -4.061 1.00 83.44 92 CYS A C 1
ATOM 713 O O . CYS A 1 92 ? -0.935 14.278 -3.951 1.00 83.44 92 CYS A O 1
ATOM 715 N N . ASN A 1 93 ? 1.070 14.717 -4.861 1.00 77.25 93 ASN A N 1
ATOM 716 C CA . ASN A 1 93 ? 0.598 15.816 -5.707 1.00 77.25 93 ASN A CA 1
ATOM 717 C C . ASN A 1 93 ? 0.062 15.326 -7.060 1.00 77.25 93 ASN A C 1
ATOM 719 O O . ASN A 1 93 ? -0.801 15.986 -7.633 1.00 77.25 93 ASN A O 1
ATOM 723 N N . ASP A 1 94 ? 0.528 14.167 -7.534 1.00 78.94 94 ASP A N 1
ATOM 724 C CA . ASP A 1 94 ? 0.107 13.567 -8.810 1.00 78.94 94 ASP A CA 1
ATOM 725 C C . ASP A 1 94 ? -1.256 12.869 -8.722 1.00 78.94 94 ASP A C 1
ATOM 727 O O . ASP A 1 94 ? -1.836 12.463 -9.729 1.00 78.94 94 ASP A O 1
ATOM 731 N N . ILE A 1 95 ? -1.788 12.737 -7.507 1.00 77.44 95 ILE A N 1
ATOM 732 C CA . ILE A 1 95 ? -3.072 12.107 -7.223 1.00 77.44 95 ILE A CA 1
ATOM 733 C C . ILE A 1 95 ? -3.975 13.133 -6.559 1.00 77.44 95 ILE A C 1
ATOM 735 O O . ILE A 1 95 ? -3.547 13.941 -5.732 1.00 77.44 95 ILE A O 1
ATOM 739 N N . LYS A 1 96 ? -5.260 13.112 -6.919 1.00 80.62 96 LYS A N 1
ATOM 740 C CA . LYS A 1 96 ? -6.246 13.981 -6.283 1.00 80.62 96 LYS A CA 1
ATOM 741 C C . LYS A 1 96 ? -6.314 13.655 -4.791 1.00 80.62 96 LYS A C 1
ATOM 743 O O . LYS A 1 96 ? -6.747 12.569 -4.410 1.00 80.62 96 LYS A O 1
ATOM 748 N N . LYS A 1 97 ? -5.918 14.621 -3.964 1.00 83.19 97 LYS A N 1
ATOM 749 C CA . LYS A 1 97 ? -5.927 14.476 -2.509 1.00 83.19 97 LYS A CA 1
ATOM 750 C C . LYS A 1 97 ? -7.347 14.249 -1.997 1.00 83.19 97 LYS A C 1
ATOM 752 O O . LYS A 1 97 ? -8.268 14.994 -2.340 1.00 83.19 97 LYS A O 1
ATOM 757 N N . ASP A 1 98 ? -7.496 13.238 -1.153 1.00 84.25 98 ASP A N 1
ATOM 758 C CA . ASP A 1 98 ? -8.734 12.893 -0.463 1.00 84.25 98 ASP A CA 1
ATOM 759 C C . ASP A 1 98 ? -8.408 12.549 0.992 1.00 84.25 98 ASP A C 1
ATOM 761 O O . ASP A 1 98 ? -8.084 11.416 1.349 1.00 84.25 98 ASP A O 1
ATOM 765 N N . TYR A 1 99 ? -8.492 13.560 1.853 1.00 82.12 99 TYR A N 1
ATOM 766 C CA . TYR A 1 99 ? -8.175 13.409 3.270 1.00 82.12 99 TYR A CA 1
ATOM 767 C C . TYR A 1 99 ? -9.135 12.467 4.009 1.00 82.12 99 TYR A C 1
ATOM 769 O O . TYR A 1 99 ? -8.727 11.846 4.989 1.00 82.12 99 TYR A O 1
ATOM 777 N N . GLN A 1 100 ? -10.384 12.319 3.550 1.00 79.62 100 GLN A N 1
ATOM 778 C CA . GLN A 1 100 ? -11.332 11.386 4.167 1.00 79.62 100 GLN A CA 1
ATOM 779 C C . GLN A 1 100 ? -10.954 9.946 3.837 1.00 79.62 100 GLN A C 1
ATOM 781 O O . GLN A 1 100 ? -11.010 9.066 4.699 1.00 79.62 100 GLN A O 1
ATOM 786 N N . LEU A 1 101 ? -10.535 9.702 2.597 1.00 81.62 101 LEU A N 1
ATOM 787 C CA . LEU A 1 101 ? -10.032 8.403 2.187 1.00 81.62 101 LEU A CA 1
ATOM 788 C C . LEU A 1 101 ? -8.681 8.088 2.841 1.00 81.62 101 LEU A C 1
ATOM 790 O O . LEU A 1 101 ? -8.484 6.965 3.304 1.00 81.62 101 LEU A O 1
ATOM 794 N N . ALA A 1 102 ? -7.794 9.079 2.968 1.00 85.81 102 ALA A N 1
ATOM 795 C CA . ALA A 1 102 ? -6.543 8.945 3.710 1.00 85.81 102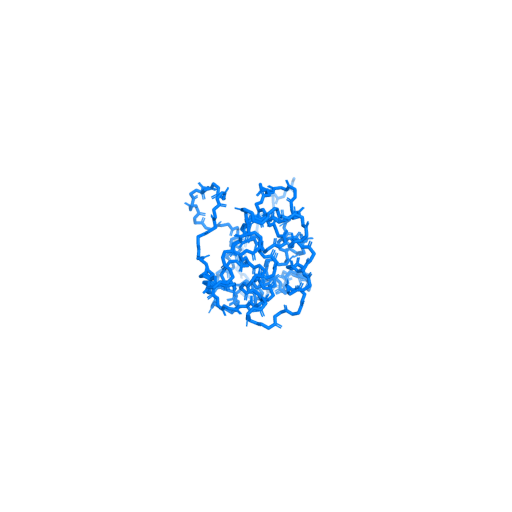 ALA A CA 1
ATOM 796 C C . ALA A 1 102 ? -6.788 8.526 5.168 1.00 85.81 102 ALA A C 1
ATOM 798 O O . ALA A 1 102 ? -6.161 7.588 5.657 1.00 85.81 102 ALA A O 1
ATOM 799 N N . GLU A 1 103 ? -7.748 9.163 5.848 1.00 84.56 103 GLU A N 1
ATOM 800 C CA . GLU A 1 103 ? -8.123 8.814 7.219 1.00 84.56 103 GLU A CA 1
ATOM 801 C C . GLU A 1 103 ? -8.638 7.371 7.321 1.00 84.56 103 GLU A C 1
ATOM 803 O O . GLU A 1 103 ? -8.220 6.642 8.219 1.00 84.56 103 GLU A O 1
ATOM 808 N N . LYS A 1 104 ? -9.489 6.921 6.386 1.00 85.00 104 LYS A N 1
ATOM 809 C CA . LYS A 1 104 ? -9.954 5.521 6.347 1.00 85.00 104 LYS A CA 1
ATOM 810 C C . LYS A 1 104 ? -8.784 4.541 6.248 1.00 85.00 104 LYS A C 1
ATOM 812 O O . LYS A 1 104 ? -8.720 3.593 7.028 1.00 85.00 104 LYS A O 1
ATOM 817 N N . TRP A 1 105 ? -7.836 4.799 5.349 1.00 87.19 105 TRP A N 1
ATOM 818 C CA . TRP A 1 105 ? -6.644 3.964 5.190 1.00 87.19 105 TRP A CA 1
ATOM 819 C C . TRP A 1 105 ? -5.728 3.991 6.417 1.00 87.19 105 TRP A C 1
ATOM 821 O O . TRP A 1 105 ? -5.224 2.946 6.830 1.00 87.19 105 TRP A O 1
ATOM 831 N N . PHE A 1 106 ? -5.553 5.150 7.056 1.00 88.12 106 PHE A N 1
ATOM 832 C CA . PHE A 1 106 ? -4.795 5.233 8.301 1.00 88.12 106 PHE A CA 1
ATOM 833 C C . PHE A 1 106 ? -5.482 4.494 9.456 1.00 88.12 106 PHE A C 1
ATOM 835 O O . PHE A 1 106 ? -4.788 3.880 10.263 1.00 88.12 106 PHE A O 1
ATOM 842 N N . ARG A 1 107 ? -6.820 4.491 9.536 1.00 86.06 107 ARG A N 1
ATOM 843 C CA . ARG A 1 107 ? -7.561 3.687 10.526 1.00 86.06 107 ARG A CA 1
ATOM 844 C C . ARG A 1 107 ? -7.351 2.194 10.306 1.00 86.06 107 ARG A C 1
ATOM 846 O O . ARG A 1 107 ? -6.957 1.519 11.248 1.00 86.06 107 ARG A O 1
ATOM 853 N N . CYS A 1 108 ? -7.478 1.721 9.067 1.00 86.56 108 CYS A N 1
ATOM 854 C CA . CYS A 1 108 ? -7.154 0.339 8.703 1.00 86.56 108 CYS A CA 1
ATOM 855 C C . CYS A 1 108 ? -5.737 -0.061 9.140 1.00 86.56 108 CYS A C 1
ATOM 857 O O . CYS A 1 108 ? -5.537 -1.075 9.804 1.00 86.56 108 CYS A O 1
ATOM 859 N N . ALA A 1 109 ? -4.744 0.772 8.819 1.00 89.56 109 ALA A N 1
ATOM 860 C CA . ALA A 1 109 ? -3.361 0.507 9.198 1.00 89.56 109 ALA A CA 1
ATOM 861 C C . ALA A 1 109 ? -3.165 0.502 10.723 1.00 89.56 109 ALA A C 1
ATOM 863 O O . ALA A 1 109 ? -2.422 -0.330 11.239 1.00 89.56 109 ALA A O 1
ATOM 864 N N . ALA A 1 110 ? -3.819 1.415 11.445 1.00 87.88 110 ALA A N 1
ATOM 865 C CA . ALA A 1 110 ? -3.765 1.494 12.902 1.00 87.88 110 ALA A CA 1
ATOM 866 C C . ALA A 1 110 ? -4.381 0.260 13.579 1.00 87.88 110 ALA A C 1
ATOM 868 O O . ALA A 1 110 ? -3.785 -0.273 14.511 1.00 87.88 110 ALA A O 1
ATOM 869 N N . GLU A 1 111 ? -5.526 -0.216 13.087 1.00 86.44 111 GLU A N 1
ATOM 870 C CA . GLU A 1 111 ? -6.182 -1.439 13.568 1.00 86.44 111 GLU A CA 1
ATOM 871 C C . GLU A 1 111 ? -5.316 -2.679 13.333 1.00 86.44 111 GLU A C 1
ATOM 873 O O . GLU A 1 111 ? -5.229 -3.545 14.198 1.00 86.44 111 GLU A O 1
ATOM 878 N N . ASN A 1 112 ? -4.574 -2.706 12.223 1.00 85.50 112 ASN A N 1
ATOM 879 C CA . ASN A 1 112 ? -3.568 -3.730 11.941 1.00 85.50 112 ASN A CA 1
ATOM 880 C C . ASN A 1 112 ? -2.208 -3.465 12.634 1.00 85.50 112 ASN A C 1
ATOM 882 O O . ASN A 1 112 ? -1.179 -4.006 12.228 1.00 85.50 112 ASN A O 1
ATOM 886 N N . GLY A 1 113 ? -2.174 -2.628 13.680 1.00 85.94 113 GLY A N 1
ATOM 887 C CA . GLY A 1 113 ? -1.016 -2.443 14.563 1.00 85.94 113 GLY A CA 1
ATOM 888 C C . GLY A 1 113 ? 0.033 -1.426 14.096 1.00 85.94 113 GLY A C 1
ATOM 889 O O . GLY A 1 113 ? 1.122 -1.351 14.669 1.00 85.94 113 GLY A O 1
ATOM 890 N N . ASN A 1 114 ? -0.245 -0.616 13.070 1.00 89.88 114 ASN A N 1
ATOM 891 C CA . ASN A 1 114 ? 0.712 0.375 12.577 1.00 89.88 114 ASN A CA 1
ATOM 892 C C . ASN A 1 114 ? 0.723 1.652 13.440 1.00 89.88 114 ASN A C 1
ATOM 894 O O . ASN A 1 114 ? -0.131 2.534 13.311 1.00 89.88 114 ASN A O 1
ATOM 898 N N . LEU A 1 115 ? 1.762 1.800 14.268 1.00 89.31 115 LEU A N 1
ATOM 899 C CA . LEU A 1 115 ? 1.961 2.976 15.128 1.00 89.31 115 LEU A CA 1
ATOM 900 C C . LEU A 1 115 ? 2.080 4.295 14.342 1.00 89.31 115 LEU A C 1
ATOM 902 O O . LEU A 1 115 ? 1.619 5.340 14.804 1.00 89.31 115 LEU A O 1
ATOM 906 N N . ASN A 1 116 ? 2.677 4.270 13.146 1.00 88.06 116 ASN A N 1
ATOM 907 C CA . ASN A 1 116 ? 2.820 5.474 12.322 1.00 88.06 116 ASN A CA 1
ATOM 908 C C . ASN A 1 116 ? 1.467 5.942 11.787 1.00 88.06 116 ASN A C 1
ATOM 910 O O . ASN A 1 116 ? 1.221 7.146 11.710 1.00 88.06 116 ASN A O 1
ATOM 914 N N . ALA A 1 117 ? 0.575 5.004 11.469 1.00 86.31 117 ALA A N 1
ATOM 915 C CA . ALA A 1 117 ? -0.785 5.328 11.072 1.00 86.31 117 ALA A CA 1
ATOM 916 C C . ALA A 1 117 ? -1.571 5.957 12.231 1.00 86.31 117 ALA A C 1
ATOM 918 O O . ALA A 1 117 ? -2.195 6.998 12.040 1.00 86.31 117 ALA A O 1
ATOM 919 N N . MET A 1 118 ? -1.444 5.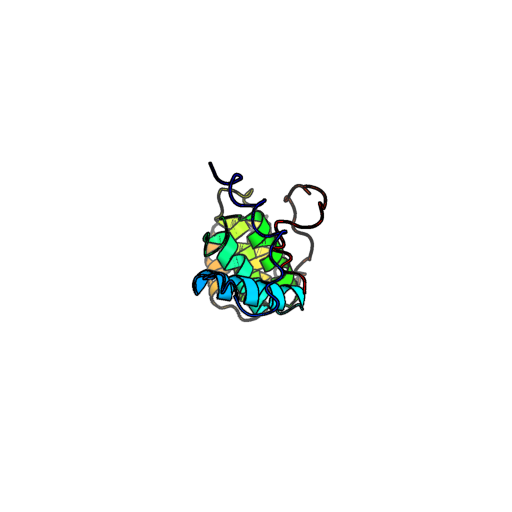423 13.454 1.00 83.50 118 MET A N 1
ATOM 920 C CA . MET A 1 118 ? -2.035 6.041 14.652 1.00 83.50 118 MET A CA 1
ATOM 921 C C . MET A 1 118 ? -1.542 7.474 14.880 1.00 83.50 118 MET A C 1
ATOM 923 O O . MET A 1 118 ? -2.339 8.379 15.128 1.00 83.50 118 MET A O 1
ATOM 927 N N . ARG A 1 119 ? -0.233 7.721 14.739 1.00 86.06 119 ARG A N 1
ATOM 928 C CA . ARG A 1 119 ? 0.323 9.081 14.840 1.00 86.06 119 ARG A CA 1
ATOM 929 C C . ARG A 1 119 ? -0.248 10.012 13.771 1.00 86.06 119 ARG A C 1
ATOM 931 O O . ARG A 1 119 ? -0.600 11.148 14.081 1.00 86.06 119 ARG A O 1
ATOM 938 N N . ARG A 1 120 ? -0.360 9.537 12.527 1.00 84.81 120 ARG A N 1
ATOM 939 C CA . ARG A 1 120 ? -0.915 10.313 11.407 1.00 84.81 120 ARG A CA 1
ATOM 940 C C . ARG A 1 120 ? -2.400 10.620 11.588 1.00 84.81 120 ARG A C 1
ATOM 942 O O . ARG A 1 120 ? -2.797 11.739 11.273 1.00 84.81 120 ARG A O 1
ATOM 949 N N . LEU A 1 121 ? -3.182 9.701 12.160 1.00 81.56 121 LEU A N 1
ATOM 950 C CA . LEU A 1 121 ? -4.576 9.951 12.546 1.00 81.56 121 LEU A CA 1
ATOM 951 C C . LEU A 1 121 ? -4.689 11.059 13.582 1.00 81.56 121 LEU A C 1
ATOM 953 O O . LEU A 1 121 ? -5.512 11.951 13.413 1.00 81.56 121 LEU A O 1
ATOM 957 N N . ASN A 1 122 ? -3.845 11.043 14.614 1.00 77.69 122 ASN A N 1
ATOM 958 C CA . ASN A 1 122 ? -3.870 12.087 15.636 1.00 77.69 122 ASN A CA 1
ATOM 959 C C . ASN A 1 122 ? -3.591 13.466 15.020 1.00 77.69 122 ASN A C 1
ATOM 961 O O . ASN A 1 122 ? -4.330 14.409 15.285 1.00 77.69 122 ASN A O 1
ATOM 965 N N . ILE A 1 123 ? -2.610 13.568 14.116 1.00 74.31 123 ILE A N 1
ATOM 966 C CA . ILE A 1 123 ? -2.286 14.821 13.412 1.00 74.31 123 ILE A CA 1
ATOM 967 C C . ILE A 1 123 ? -3.429 15.257 12.478 1.00 74.31 123 ILE A C 1
ATOM 969 O O . ILE A 1 123 ? -3.848 16.412 12.520 1.00 74.31 123 ILE A O 1
ATOM 973 N N . HIS A 1 124 ? -3.967 14.348 11.657 1.00 66.25 124 HIS A N 1
ATOM 974 C CA . HIS A 1 124 ? -5.054 14.672 10.722 1.00 66.25 124 HIS A CA 1
ATOM 975 C C . HIS A 1 124 ? -6.378 14.985 11.432 1.00 66.25 124 HIS A C 1
ATOM 977 O O . HIS A 1 124 ? -7.136 15.827 10.956 1.00 66.25 124 HIS A O 1
ATOM 983 N N . SER A 1 125 ? -6.643 14.383 12.596 1.00 62.59 125 SER A N 1
ATOM 984 C CA . SER A 1 125 ? -7.867 14.627 13.371 1.00 62.59 125 SER A CA 1
ATOM 985 C C . SER A 1 125 ? -8.014 16.079 13.837 1.00 62.59 125 SER A C 1
ATOM 987 O O . SER A 1 125 ? -9.137 16.542 14.024 1.00 62.59 125 SER A O 1
ATOM 989 N N . HIS A 1 126 ? -6.902 16.813 13.960 1.00 60.84 126 HIS A N 1
ATOM 990 C CA . HIS A 1 126 ? -6.903 18.242 14.272 1.00 60.84 126 HIS A CA 1
ATOM 991 C C . HIS A 1 126 ? -7.188 19.139 13.056 1.00 60.84 126 HIS A C 1
ATOM 993 O O . HIS A 1 126 ? -7.604 20.280 13.235 1.00 60.84 126 HIS A O 1
ATOM 999 N N . LEU A 1 127 ? -6.991 18.641 11.831 1.00 60.59 127 LEU A N 1
ATOM 1000 C CA . LEU A 1 127 ? -7.175 19.399 10.585 1.00 60.59 127 LEU A CA 1
ATOM 1001 C C . LEU A 1 127 ? -8.557 19.178 9.945 1.00 60.59 127 LEU A C 1
ATOM 1003 O O . LEU A 1 127 ? -8.963 19.943 9.071 1.00 60.59 127 LEU A O 1
ATOM 1007 N N . ILE A 1 128 ? -9.290 18.144 10.371 1.00 60.22 128 ILE A N 1
ATOM 1008 C CA . ILE A 1 128 ? -10.600 17.779 9.823 1.00 60.22 128 ILE A CA 1
ATOM 1009 C C . ILE A 1 128 ? -11.704 18.241 10.792 1.00 60.22 128 ILE A C 1
ATOM 1011 O O . ILE A 1 128 ? -11.752 17.763 11.930 1.00 60.22 128 ILE A O 1
ATOM 1015 N N . PRO A 1 129 ? -12.626 19.129 10.364 1.00 58.00 129 PRO A N 1
ATOM 1016 C CA . PRO A 1 129 ? -13.783 19.518 11.168 1.00 58.00 129 PRO A CA 1
ATOM 1017 C C . PRO A 1 129 ? -14.580 18.287 11.610 1.00 58.00 129 PRO A C 1
ATOM 1019 O O . PRO A 1 129 ? -14.762 17.365 10.817 1.00 58.00 129 PRO A O 1
ATOM 1022 N N . LEU A 1 130 ? -15.110 18.283 12.840 1.00 55.94 130 LEU A N 1
ATOM 1023 C CA . LEU A 1 130 ? -15.860 17.151 13.418 1.00 55.94 130 LEU A CA 1
ATOM 1024 C C . LEU A 1 130 ? -16.982 16.621 12.502 1.00 55.94 130 LEU A C 1
ATOM 1026 O O . LEU A 1 130 ? -17.262 15.429 12.506 1.00 55.94 130 LEU A O 1
ATOM 1030 N N . SER A 1 131 ? -17.567 17.484 11.665 1.00 53.94 131 SER A N 1
ATOM 1031 C CA . SER A 1 131 ? -18.600 17.135 10.678 1.00 53.94 131 SER A CA 1
ATOM 1032 C C . SER A 1 131 ? -18.117 16.270 9.507 1.00 53.94 131 SER A C 1
ATOM 1034 O O . SER A 1 131 ? -18.937 15.717 8.780 1.00 53.94 131 SER A O 1
ATOM 1036 N N . LYS A 1 132 ? -16.802 16.165 9.297 1.00 57.72 132 LYS A N 1
ATOM 1037 C CA . LYS A 1 132 ? -16.172 15.397 8.215 1.00 57.72 132 LYS A CA 1
ATOM 1038 C C . LYS A 1 132 ? -15.393 14.179 8.709 1.00 57.72 132 LYS A C 1
ATOM 1040 O O . LYS A 1 132 ? -14.856 13.460 7.865 1.00 57.72 132 LYS A O 1
ATOM 1045 N N . GLN A 1 133 ? -15.327 13.960 10.025 1.00 58.62 133 GLN A N 1
ATOM 1046 C CA . GLN A 1 133 ? -14.662 12.796 10.610 1.00 58.62 133 GLN A CA 1
ATOM 1047 C C . GLN A 1 133 ? -15.428 11.518 10.264 1.00 58.62 133 GLN A C 1
ATOM 1049 O O . GLN A 1 133 ? -16.659 11.477 10.304 1.00 58.62 133 GLN A O 1
ATOM 1054 N N . VAL A 1 134 ? -14.691 10.455 9.946 1.00 62.19 134 VAL A N 1
ATOM 1055 C CA . VAL A 1 134 ? -15.277 9.120 9.792 1.00 62.19 134 VAL A CA 1
ATOM 1056 C C . VAL A 1 134 ? -15.789 8.662 11.160 1.00 62.19 134 VAL A C 1
ATOM 1058 O O . VAL A 1 134 ? -15.098 8.825 12.170 1.00 62.19 134 VAL A O 1
ATOM 1061 N N . ASN A 1 135 ? -17.007 8.113 11.211 1.00 60.22 135 ASN A N 1
ATOM 1062 C CA . ASN A 1 135 ? -17.602 7.642 12.459 1.00 60.22 135 ASN A CA 1
ATOM 1063 C C . ASN A 1 135 ? -16.677 6.612 13.137 1.00 60.22 135 ASN A C 1
ATOM 1065 O O . ASN A 1 135 ? -16.385 5.561 12.574 1.00 60.22 135 ASN A O 1
ATOM 1069 N N . ARG A 1 136 ? -16.223 6.918 14.359 1.00 57.69 136 ARG A N 1
ATOM 1070 C CA . ARG A 1 136 ? -15.282 6.082 15.125 1.00 57.69 136 ARG A CA 1
ATOM 1071 C C . ARG A 1 136 ? -15.906 4.775 15.623 1.00 57.69 136 ARG A C 1
ATOM 1073 O O . ARG A 1 136 ? -15.167 3.920 16.090 1.00 57.69 136 ARG A O 1
ATOM 1080 N N . SER A 1 137 ? -17.235 4.633 15.560 1.00 48.50 137 SER A N 1
ATOM 1081 C CA . SER A 1 137 ? -17.943 3.425 16.001 1.00 48.50 137 SER A CA 1
ATOM 1082 C C . SER A 1 137 ? -18.093 2.354 14.919 1.00 48.50 137 SER A C 1
ATOM 1084 O O . SER A 1 137 ? -18.508 1.241 15.228 1.00 48.50 137 SER A O 1
ATOM 1086 N N . THR A 1 138 ? -17.767 2.663 13.662 1.00 54.25 138 THR A N 1
ATOM 1087 C CA . THR A 1 138 ? -17.758 1.681 12.572 1.00 54.25 138 THR A CA 1
ATOM 1088 C C . THR A 1 138 ? -16.328 1.243 12.309 1.00 54.25 138 THR A C 1
ATOM 1090 O O . THR A 1 138 ? -15.484 2.098 12.034 1.00 54.25 138 THR A O 1
ATOM 1093 N N . THR A 1 139 ? -16.061 -0.064 12.355 1.00 51.53 139 THR A N 1
ATOM 1094 C CA . THR A 1 139 ? -14.810 -0.612 11.825 1.00 51.53 139 THR A CA 1
ATOM 1095 C C . THR A 1 139 ? -14.682 -0.160 10.363 1.00 51.53 139 THR A C 1
ATOM 1097 O O . THR A 1 139 ? -15.622 -0.338 9.578 1.00 51.53 139 THR A O 1
ATOM 1100 N N . PRO A 1 140 ? -13.588 0.512 9.974 1.00 57.22 140 PRO A N 1
ATOM 1101 C CA . PRO A 1 140 ? -13.369 0.884 8.596 1.00 57.22 140 PRO A CA 1
ATOM 1102 C C . PRO A 1 140 ? -13.259 -0.400 7.781 1.00 57.22 140 PRO A C 1
ATOM 1104 O O . PRO A 1 140 ? -12.306 -1.161 7.908 1.00 57.22 140 PRO A O 1
ATOM 1107 N N . VAL A 1 141 ? -14.237 -0.640 6.910 1.00 57.81 141 VAL A N 1
ATOM 1108 C CA . VAL A 1 141 ? -14.065 -1.634 5.854 1.00 57.81 141 VAL A CA 1
ATOM 1109 C C . VAL A 1 141 ? -12.943 -1.107 4.968 1.00 57.81 141 VAL A C 1
ATOM 1111 O O . VAL A 1 141 ? -13.106 -0.079 4.302 1.00 57.81 141 VAL A O 1
ATOM 1114 N N . CYS A 1 142 ? -11.797 -1.783 4.997 1.00 62.78 142 CYS A N 1
ATOM 1115 C CA . CYS A 1 142 ? -10.653 -1.514 4.133 1.00 62.78 142 CYS A CA 1
ATOM 1116 C C . CYS A 1 142 ? -11.045 -1.910 2.705 1.00 62.78 142 CYS A C 1
ATOM 1118 O O . CYS A 1 142 ? -10.772 -3.010 2.241 1.00 62.78 142 CYS A O 1
ATOM 1120 N N . SER A 1 143 ? -11.847 -1.055 2.071 1.00 59.06 143 SER A N 1
ATOM 1121 C CA . SER A 1 143 ? -12.488 -1.330 0.792 1.00 59.06 143 SER A CA 1
ATOM 1122 C C . SER A 1 143 ? -11.454 -1.457 -0.323 1.00 59.06 143 SER A C 1
ATOM 1124 O O . SER A 1 143 ? -10.549 -0.635 -0.457 1.00 59.06 143 SER A O 1
ATOM 1126 N N . THR A 1 144 ? -11.683 -2.464 -1.161 1.00 55.66 144 THR A N 1
ATOM 1127 C CA . THR A 1 144 ? -10.906 -2.895 -2.329 1.00 55.66 144 THR A CA 1
ATOM 1128 C C . THR A 1 144 ? -11.005 -1.950 -3.530 1.00 55.66 144 THR A C 1
ATOM 1130 O O . THR A 1 144 ? -10.336 -2.153 -4.540 1.00 55.66 144 THR A O 1
ATOM 1133 N N . THR A 1 145 ? -11.857 -0.922 -3.467 1.00 54.66 145 THR A N 1
ATOM 1134 C CA . THR A 1 145 ? -12.096 -0.020 -4.601 1.00 54.66 145 THR A CA 1
ATOM 1135 C C . THR A 1 145 ? -11.278 1.249 -4.438 1.00 54.66 145 THR A C 1
ATOM 1137 O O . THR A 1 145 ? -11.580 2.068 -3.575 1.00 54.66 145 THR A O 1
ATOM 1140 N N . ILE A 1 146 ? -10.264 1.422 -5.285 1.00 60.25 146 ILE A N 1
ATOM 1141 C CA . ILE A 1 146 ? -9.471 2.646 -5.394 1.00 60.25 146 ILE A CA 1
ATOM 1142 C C . ILE A 1 146 ? -10.304 3.728 -6.123 1.00 60.25 146 ILE A C 1
ATOM 1144 O O . ILE A 1 146 ? -10.442 3.663 -7.347 1.00 60.25 146 ILE A O 1
ATOM 1148 N N . PRO A 1 147 ? -10.887 4.727 -5.431 1.00 53.62 147 PRO A N 1
ATOM 1149 C CA . PRO A 1 147 ? -11.729 5.737 -6.060 1.00 53.62 147 PRO A CA 1
ATOM 1150 C C . PRO A 1 147 ? -10.858 6.793 -6.753 1.00 53.62 147 PRO A C 1
ATOM 1152 O O . PRO A 1 147 ? -9.936 7.338 -6.155 1.00 53.62 147 PRO A O 1
ATOM 1155 N N . GLY A 1 148 ? -11.172 7.127 -8.007 1.00 49.47 148 GLY A N 1
ATOM 1156 C CA . GLY A 1 148 ? -10.554 8.260 -8.710 1.00 49.47 148 GLY A CA 1
ATOM 1157 C C . GLY A 1 148 ? -9.324 7.944 -9.567 1.00 49.47 148 GLY A C 1
ATOM 1158 O O . GLY A 1 148 ? -8.873 8.827 -10.294 1.00 49.47 148 GLY A O 1
ATOM 1159 N N . LEU A 1 149 ? -8.833 6.703 -9.582 1.00 47.56 149 LEU A N 1
ATOM 1160 C CA . LEU A 1 149 ? -7.951 6.244 -10.655 1.00 47.56 149 LEU A CA 1
ATOM 1161 C C . LEU A 1 149 ? -8.820 5.898 -11.863 1.00 47.56 149 LEU A C 1
ATOM 1163 O O . LEU A 1 149 ? -9.432 4.833 -11.920 1.00 47.56 149 LEU A O 1
ATOM 1167 N N . LEU A 1 150 ? -8.924 6.843 -12.806 1.00 36.84 150 LEU A N 1
ATOM 1168 C CA . LEU A 1 150 ? -9.508 6.596 -14.122 1.00 36.84 150 LEU A CA 1
ATOM 1169 C C . LEU A 1 150 ? -8.934 5.283 -14.644 1.00 36.84 150 LEU A C 1
ATOM 1171 O O . LEU A 1 150 ? -7.721 5.164 -14.827 1.00 36.84 150 LEU A O 1
ATOM 1175 N N . SER A 1 151 ? -9.810 4.305 -14.877 1.00 34.88 151 SER A N 1
ATOM 1176 C CA . SER A 1 151 ? -9.441 3.093 -15.580 1.00 34.88 151 SER A CA 1
ATOM 1177 C C . SER A 1 151 ? -8.941 3.511 -16.963 1.00 34.88 151 SER A C 1
ATOM 1179 O O . SER A 1 151 ? -9.721 3.651 -17.909 1.00 34.88 151 SER A O 1
ATOM 1181 N N . LYS A 1 152 ? -7.625 3.667 -17.130 1.00 35.09 152 LYS A N 1
ATOM 1182 C CA . LYS A 1 152 ? -7.035 3.167 -18.362 1.00 35.09 152 LYS A CA 1
ATOM 1183 C C . LYS A 1 152 ? -7.383 1.692 -18.331 1.00 35.09 152 LYS A C 1
ATOM 1185 O O . LYS A 1 152 ? -6.851 0.946 -17.511 1.00 35.09 152 LYS A O 1
ATOM 1190 N N . LYS A 1 153 ? -8.425 1.350 -19.100 1.00 31.58 153 LYS A N 1
ATOM 1191 C CA . LYS A 1 153 ? -8.826 -0.021 -19.379 1.00 31.58 153 LYS A CA 1
ATOM 1192 C C . LYS A 1 153 ? -7.555 -0.846 -19.452 1.00 31.58 153 LYS A C 1
ATOM 1194 O O . LYS A 1 153 ? -6.646 -0.474 -20.187 1.00 31.58 153 LYS A O 1
ATOM 1199 N N . GLN A 1 154 ? -7.526 -1.901 -18.652 1.00 41.09 154 GLN A N 1
ATOM 1200 C CA . GLN A 1 154 ? -6.935 -3.182 -18.998 1.00 41.09 154 GLN A CA 1
ATOM 1201 C C . GLN A 1 154 ? -6.480 -3.213 -20.464 1.00 41.09 154 GLN A C 1
ATOM 1203 O O . GLN A 1 154 ? -7.256 -3.467 -21.379 1.00 41.09 154 GLN A O 1
ATOM 1208 N N . THR A 1 155 ? -5.223 -2.865 -20.675 1.00 32.34 155 THR A N 1
ATOM 1209 C CA . THR A 1 155 ? -4.408 -3.549 -21.655 1.00 32.34 155 THR A CA 1
ATOM 1210 C C . THR A 1 155 ? -3.465 -4.347 -20.789 1.00 32.34 155 THR A C 1
ATOM 1212 O O . THR A 1 155 ? -2.571 -3.794 -20.146 1.00 32.34 155 THR A O 1
ATOM 1215 N N . ASP A 1 156 ? -3.811 -5.615 -20.613 1.00 38.25 156 ASP A N 1
ATOM 1216 C CA . ASP A 1 156 ? -2.881 -6.722 -20.765 1.00 38.25 156 ASP A CA 1
ATOM 1217 C C . ASP A 1 156 ? -1.429 -6.235 -20.886 1.00 38.25 156 ASP A C 1
ATOM 1219 O O . ASP A 1 156 ? -1.041 -5.630 -21.884 1.00 38.25 156 ASP A O 1
ATOM 1223 N N . ASN A 1 157 ? -0.630 -6.501 -19.856 1.00 40.25 157 ASN A N 1
ATOM 1224 C CA . ASN A 1 157 ? 0.827 -6.458 -19.952 1.00 40.25 157 ASN A CA 1
ATOM 1225 C C . ASN A 1 157 ? 1.493 -5.068 -19.998 1.00 40.25 157 ASN A C 1
ATOM 1227 O O . ASN A 1 157 ? 2.187 -4.728 -20.951 1.00 40.25 157 ASN A O 1
ATOM 1231 N N . GLY A 1 158 ? 1.406 -4.297 -18.907 1.00 34.78 158 GLY A N 1
ATOM 1232 C CA . GLY A 1 158 ? 2.426 -3.273 -18.615 1.00 34.78 158 GLY A CA 1
ATOM 1233 C C . GLY A 1 158 ? 3.759 -3.948 -18.268 1.00 34.78 158 GLY A C 1
ATOM 1234 O O . GLY A 1 158 ? 3.732 -4.942 -17.546 1.00 34.78 158 GLY A O 1
ATOM 1235 N N . PRO A 1 159 ? 4.892 -3.441 -18.791 1.00 43.72 159 PRO A N 1
ATOM 1236 C CA . PRO A 1 159 ? 5.861 -4.234 -19.544 1.00 43.72 159 PRO A CA 1
ATOM 1237 C C . PRO A 1 159 ? 6.288 -5.464 -18.745 1.00 43.72 159 PRO A C 1
ATOM 1239 O O . PRO A 1 159 ? 7.268 -5.439 -17.999 1.00 43.72 159 PRO A O 1
ATOM 1242 N N . TYR A 1 160 ? 5.545 -6.562 -18.893 1.00 42.88 160 TYR A N 1
ATOM 1243 C CA . TYR A 1 160 ? 6.084 -7.846 -18.508 1.00 42.88 160 TYR A CA 1
ATOM 1244 C C . TYR A 1 160 ? 7.234 -8.041 -19.479 1.00 42.88 160 TYR A C 1
ATOM 1246 O O . TYR A 1 160 ? 7.025 -8.265 -20.670 1.00 42.88 160 TYR A O 1
ATOM 1254 N N . LEU A 1 161 ? 8.459 -7.898 -18.984 1.00 41.66 161 LEU A N 1
ATOM 1255 C CA . LEU A 1 161 ? 9.579 -8.585 -19.586 1.00 41.66 161 LEU A CA 1
ATOM 1256 C C . LEU A 1 161 ? 9.248 -10.070 -19.437 1.00 41.66 161 LEU A C 1
ATOM 1258 O O . LEU A 1 161 ? 9.614 -10.719 -18.462 1.00 41.66 161 LEU A O 1
ATOM 1262 N N . THR A 1 162 ? 8.450 -10.578 -20.374 1.00 36.31 162 THR A N 1
ATOM 1263 C CA . THR A 1 162 ? 8.283 -11.994 -20.632 1.00 36.31 162 THR A CA 1
ATOM 1264 C C . THR A 1 162 ? 9.635 -12.473 -21.133 1.00 36.31 162 THR A C 1
ATOM 1266 O O . THR A 1 162 ? 9.867 -12.576 -22.334 1.00 36.31 162 THR A O 1
ATOM 1269 N N . TYR A 1 163 ? 10.559 -12.733 -20.216 1.00 36.38 163 TYR A N 1
ATOM 1270 C CA . TYR A 1 163 ? 11.589 -13.724 -20.470 1.00 36.38 163 TYR A CA 1
ATOM 1271 C C . TYR A 1 163 ? 10.915 -15.069 -20.211 1.00 36.38 163 TYR A C 1
ATOM 1273 O O . TYR A 1 163 ? 10.997 -15.633 -19.123 1.00 36.38 163 TYR A O 1
ATOM 1281 N N . GLY A 1 164 ? 10.087 -15.464 -21.181 1.00 32.09 164 GLY A N 1
ATOM 1282 C CA . GLY A 1 164 ? 9.525 -16.799 -21.253 1.00 32.09 164 GLY A CA 1
ATOM 1283 C C . GLY A 1 164 ? 10.631 -17.784 -21.609 1.00 32.09 164 GLY A C 1
ATOM 1284 O O . GLY A 1 164 ? 11.385 -17.508 -22.538 1.00 32.09 164 GLY A O 1
ATOM 1285 N N . GLU A 1 165 ? 10.672 -18.849 -20.807 1.00 31.97 165 GLU A N 1
ATOM 1286 C CA . GLU A 1 165 ? 11.194 -20.213 -21.034 1.00 31.97 165 GLU A CA 1
ATOM 1287 C C . GLU A 1 165 ? 12.572 -20.393 -21.693 1.00 31.97 165 GLU A C 1
ATOM 1289 O O . GLU A 1 165 ? 12.746 -20.109 -22.897 1.00 31.97 165 GLU A O 1
#

Secondary structure (DSSP, 8-state):
--SSSSSSSSSS---S---------HHHHHHHHHHHHHHTT-HHHHHHHHHHHHHTSSS---HHHHHHHHHHHHHTT-HHHHHHHHHHHHH-SSS---HHHHHHHHHHHHHTT-HHHHHHHHHHHTTS-GGGSPPTTS-----S--TT-------S-SS------

Sequence (165 aa):
MKYLLLSLSILLGITGFNHINTYISPDMQIITTWQSAAIKGDAHAQLALGWAYANGMGVDQDYTLAMKWWSEAANQNNAKAQLMMGIMYSECNDIKKDYQLAEKWFRCAAENGNLNAMRRLNIHSHLIPLSKQVNRSTTPVCSTTIPGLLSKKQTDNGPYLTYGE

Foldseek 3Di:
DPPPPPPPPPPDDDDDDDPPPVPCPPQLVLLVVLVVVLVVLPLVSLQVNLVCLCVVRNHDNDNVSSLVSLLSSVVVLNLVSLQVQLCCQPPPPVAPHDNLSSLLSLLSSVVSPNPVSVVVNVVSVVVDPPVSHDPPPDRRPSDSDDPPPPPPDDDDPPPPPPPDD